Protein AF-A0A3D8IZJ0-F1 (afdb_monomer)

pLDDT: mean 72.24, std 20.47, range [26.22, 94.5]

InterPro domains:
  IPR017985 DNA methylase, N-4 cytosine-specific, conserved site [PS00093] (39-44)
  IPR029063 S-adenosyl-L-methionine-dependent methyltransferase superfamily [G3DSA:3.40.50.150] (3-114)
  IPR029063 S-adenosyl-L-methionine-dependent methyltransferase superfamily [SSF53335] (10-96)

Nearest PDB structures (foldseek):
  4rrj-assembly1_A  TM=4.927E-01  e=2.667E+00  Aeropyrum pernix K1

Secondary structure (DSSP, 8-state):
---TT-EEEETTEEEE-S-TT-HHHHHHHHTTPPBS-EEE---------HHHHHTTSS--SS-TTSSS------HHHHHHHHHHHHHHHHTTB-TT--EEE----S---------

Radius of gyration: 16.4 Å; Cα contacts (8 Å, |Δi|>4): 113; chains: 1; bounding box: 35×29×44 Å

Structure (mmCIF, N/CA/C/O backbone):
data_AF-A0A3D8IZJ0-F1
#
_entry.id   AF-A0A3D8IZJ0-F1
#
loop_
_atom_site.group_PDB
_atom_site.id
_atom_site.type_symbol
_atom_site.label_atom_id
_atom_site.label_alt_id
_atom_site.label_comp_id
_atom_site.label_asym_id
_atom_site.label_entity_id
_atom_site.label_seq_id
_atom_site.pdbx_PDB_ins_code
_atom_site.Cartn_x
_atom_site.Cartn_y
_atom_site.Cartn_z
_atom_site.occupancy
_atom_site.B_iso_or_equiv
_atom_site.auth_seq_id
_atom_site.auth_comp_id
_atom_site.auth_asym_id
_atom_site.auth_atom_id
_atom_site.pdbx_PDB_model_num
ATOM 1 N N . MET A 1 1 ? -21.006 -4.164 -12.749 1.00 77.38 1 MET A N 1
ATOM 2 C CA . MET A 1 1 ? -19.684 -3.625 -13.136 1.00 77.38 1 MET A CA 1
ATOM 3 C C . MET A 1 1 ? -19.061 -3.045 -11.876 1.00 77.38 1 MET A C 1
ATOM 5 O O . MET A 1 1 ? -19.814 -2.432 -11.135 1.00 77.38 1 MET A O 1
ATOM 9 N N . ILE A 1 2 ? -17.779 -3.309 -11.600 1.00 89.25 2 ILE A N 1
ATOM 10 C CA . ILE A 1 2 ? -17.060 -2.774 -10.427 1.00 89.25 2 ILE A CA 1
ATOM 11 C C . ILE A 1 2 ? -16.350 -1.485 -10.851 1.00 89.25 2 ILE A C 1
ATOM 13 O O . ILE A 1 2 ? -15.723 -1.461 -11.911 1.00 89.25 2 ILE A O 1
ATOM 17 N N . CYS A 1 3 ? -16.450 -0.444 -10.033 1.00 90.75 3 CYS A N 1
ATOM 18 C CA . CYS A 1 3 ? -15.889 0.883 -10.254 1.00 90.75 3 CYS A CA 1
ATOM 19 C C . CYS A 1 3 ? -14.909 1.276 -9.138 1.00 90.75 3 CYS A C 1
ATOM 21 O O . CYS A 1 3 ? -14.907 0.706 -8.045 1.00 90.75 3 CYS A O 1
ATOM 23 N N . SER A 1 4 ? -14.080 2.289 -9.408 1.00 90.50 4 SER A N 1
ATOM 24 C CA . SER A 1 4 ? -13.182 2.842 -8.390 1.00 90.50 4 SER A CA 1
ATOM 25 C C . SER A 1 4 ? -13.979 3.385 -7.198 1.00 90.50 4 SER A C 1
ATOM 27 O O . SER A 1 4 ? -14.956 4.114 -7.363 1.00 90.50 4 SER A O 1
ATOM 29 N N . GLY A 1 5 ? -13.553 3.026 -5.992 1.00 88.38 5 GLY A N 1
ATOM 30 C CA . GLY A 1 5 ? -14.210 3.324 -4.729 1.00 88.38 5 GLY A CA 1
ATOM 31 C C . GLY A 1 5 ? -15.217 2.270 -4.263 1.00 88.38 5 GLY A C 1
ATOM 32 O O . GLY A 1 5 ? -15.697 2.401 -3.131 1.00 88.38 5 GLY A O 1
ATOM 33 N N . ASP A 1 6 ? -15.530 1.247 -5.061 1.00 93.75 6 ASP A N 1
ATOM 34 C CA . ASP A 1 6 ? -16.441 0.181 -4.641 1.00 93.75 6 ASP A CA 1
ATOM 35 C C . ASP A 1 6 ? -15.830 -0.644 -3.506 1.00 93.75 6 ASP A C 1
ATOM 37 O O . ASP A 1 6 ? -14.670 -1.059 -3.570 1.00 93.75 6 ASP A O 1
ATOM 41 N N . ILE A 1 7 ? -16.641 -0.897 -2.475 1.00 93.94 7 ILE A N 1
ATOM 42 C CA . ILE A 1 7 ? -16.308 -1.786 -1.361 1.00 93.94 7 ILE A CA 1
ATOM 43 C C . ILE A 1 7 ? -17.173 -3.034 -1.468 1.00 93.94 7 ILE A C 1
ATOM 45 O O . ILE A 1 7 ? -18.401 -2.951 -1.482 1.00 93.94 7 ILE A O 1
ATOM 49 N N . ILE A 1 8 ? -16.531 -4.196 -1.478 1.00 92.94 8 I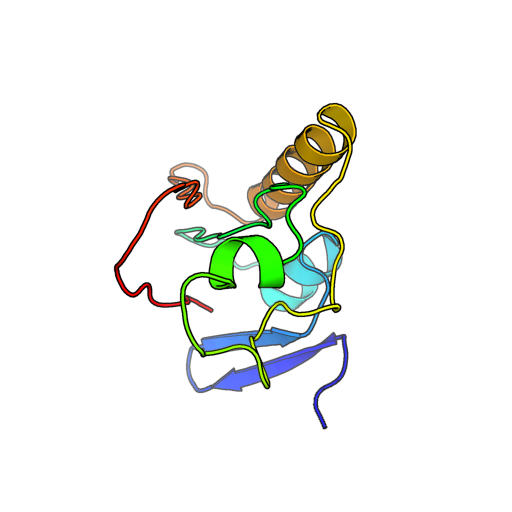LE A N 1
ATOM 50 C CA . ILE A 1 8 ? -17.189 -5.496 -1.566 1.00 92.94 8 ILE A CA 1
ATOM 51 C C . ILE A 1 8 ? -16.923 -6.249 -0.266 1.00 92.94 8 ILE A C 1
ATOM 53 O O . ILE A 1 8 ? -15.772 -6.487 0.099 1.00 92.94 8 ILE A O 1
ATOM 57 N N . LYS A 1 9 ? -17.989 -6.633 0.442 1.00 93.25 9 LYS A N 1
ATOM 58 C CA . LYS A 1 9 ? -17.900 -7.457 1.655 1.00 93.25 9 LYS A CA 1
ATOM 59 C C . LYS A 1 9 ? -18.216 -8.914 1.333 1.00 93.25 9 LYS A C 1
ATOM 61 O O . LYS A 1 9 ? -19.298 -9.219 0.843 1.00 93.25 9 LYS A O 1
ATOM 66 N N . LEU A 1 10 ? -17.283 -9.805 1.657 1.00 93.06 10 LEU A N 1
ATOM 67 C CA . LEU A 1 10 ? -17.390 -11.256 1.506 1.00 93.06 10 LEU A CA 1
ATOM 68 C C . LEU A 1 10 ? -17.215 -11.909 2.883 1.00 93.06 10 LEU A C 1
ATOM 70 O O . LEU A 1 10 ? -16.123 -12.323 3.278 1.00 93.06 10 LEU A O 1
ATOM 74 N N . GLY A 1 11 ? -18.297 -11.942 3.663 1.00 94.50 11 GLY A N 1
ATOM 75 C CA . GLY A 1 11 ? -18.247 -12.381 5.058 1.00 94.50 11 GLY A CA 1
ATOM 76 C C . GLY A 1 11 ? -17.338 -11.476 5.894 1.00 94.50 11 GLY A C 1
ATOM 77 O O . GLY A 1 11 ? -17.610 -10.287 6.039 1.00 94.50 11 GLY A O 1
ATOM 78 N N . ARG A 1 12 ? -16.249 -12.035 6.440 1.00 91.69 12 ARG A N 1
ATOM 79 C CA . ARG A 1 12 ? -15.253 -11.282 7.229 1.00 91.69 12 ARG A CA 1
ATOM 80 C C . ARG A 1 12 ? -14.253 -10.497 6.373 1.00 91.69 12 ARG A C 1
ATOM 82 O O . ARG A 1 12 ? -13.463 -9.735 6.920 1.00 91.69 12 ARG A O 1
ATOM 89 N N . HIS A 1 13 ? -14.249 -10.712 5.062 1.00 90.62 13 HIS A N 1
ATOM 90 C CA . HIS A 1 13 ? -13.294 -10.103 4.145 1.00 90.62 13 HIS A CA 1
ATOM 91 C C . HIS A 1 13 ? -13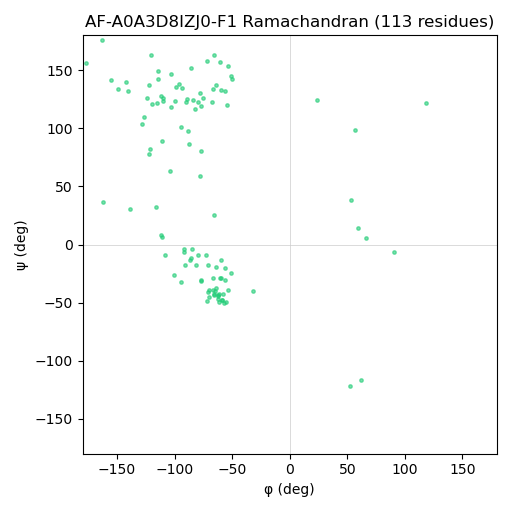.891 -8.849 3.510 1.00 90.62 13 HIS A C 1
ATOM 93 O O . HIS A 1 13 ? -15.060 -8.843 3.122 1.00 90.62 13 HIS A O 1
ATOM 99 N N . THR A 1 14 ? -13.085 -7.796 3.398 1.00 93.31 14 THR A N 1
ATOM 100 C CA . THR A 1 14 ? -13.475 -6.537 2.756 1.00 93.31 14 THR A CA 1
ATOM 101 C C . THR A 1 14 ? -12.480 -6.244 1.650 1.00 93.31 14 THR A C 1
ATOM 103 O O . THR A 1 14 ? -11.285 -6.227 1.906 1.00 93.31 14 THR A O 1
ATOM 106 N N . ILE A 1 15 ? -12.977 -6.029 0.437 1.00 93.12 15 ILE A N 1
ATOM 107 C CA . ILE A 1 15 ? -12.182 -5.704 -0.747 1.00 93.12 15 ILE A CA 1
ATOM 108 C C . ILE A 1 15 ? -12.543 -4.284 -1.174 1.00 93.12 15 ILE A C 1
ATOM 110 O O . ILE A 1 15 ? -13.715 -3.905 -1.118 1.00 93.12 15 ILE A O 1
ATOM 114 N N . ILE A 1 16 ? -11.558 -3.517 -1.636 1.00 94.06 16 ILE A N 1
ATOM 115 C CA . ILE A 1 16 ? -11.770 -2.220 -2.280 1.00 94.06 16 ILE A CA 1
ATOM 116 C C . ILE A 1 16 ? -11.170 -2.222 -3.687 1.00 94.06 16 ILE A C 1
ATOM 118 O O . ILE A 1 16 ? -10.060 -2.704 -3.896 1.00 94.06 16 ILE A O 1
ATOM 122 N N . CYS A 1 17 ? -11.895 -1.670 -4.659 1.00 93.56 17 CYS A N 1
ATOM 123 C CA . CYS A 1 17 ? -11.332 -1.340 -5.968 1.00 93.56 17 CYS A CA 1
ATOM 124 C C . CYS A 1 17 ? -10.886 0.124 -5.941 1.00 93.56 17 CYS A C 1
ATOM 126 O O . CYS A 1 17 ? -11.732 1.005 -6.004 1.00 93.56 17 CYS A O 1
ATOM 128 N N . ALA A 1 18 ? -9.595 0.414 -5.778 1.00 89.81 18 ALA A N 1
ATOM 129 C CA . ALA A 1 18 ? -9.083 1.786 -5.712 1.00 89.81 18 ALA A CA 1
ATOM 130 C C . ALA A 1 18 ? -7.563 1.832 -5.947 1.00 89.81 18 ALA A C 1
ATOM 132 O O . ALA A 1 18 ? -6.914 0.794 -6.075 1.00 89.81 18 ALA A O 1
ATOM 133 N N . ASP A 1 19 ? -7.000 3.039 -5.991 1.00 89.81 19 ASP A N 1
ATOM 134 C CA . ASP A 1 19 ? -5.559 3.266 -6.100 1.00 89.81 19 ASP A CA 1
ATOM 135 C C . ASP A 1 19 ? -4.863 3.027 -4.749 1.00 89.81 19 ASP A C 1
ATOM 137 O O . ASP A 1 19 ? -5.140 3.708 -3.759 1.00 89.81 19 ASP A O 1
ATOM 141 N N . SER A 1 20 ? -3.938 2.068 -4.696 1.00 86.00 20 SER A N 1
ATOM 142 C CA . SER A 1 20 ? -3.163 1.744 -3.492 1.00 86.00 20 SER A CA 1
ATOM 143 C C . SER A 1 20 ? -2.101 2.794 -3.142 1.00 86.00 20 SER A C 1
ATOM 145 O O . SER A 1 20 ? -1.482 2.707 -2.082 1.00 86.00 20 SER A O 1
ATOM 147 N N . THR A 1 21 ? -1.848 3.771 -4.010 1.00 85.12 21 THR A N 1
ATOM 148 C CA . THR A 1 21 ? -0.964 4.905 -3.715 1.00 85.12 21 THR A CA 1
ATOM 149 C C . THR A 1 21 ? -1.695 6.051 -3.015 1.00 85.12 21 THR A C 1
ATOM 151 O O . THR A 1 21 ? -1.038 6.905 -2.425 1.00 85.12 21 THR A O 1
ATOM 154 N N . ASP A 1 22 ? -3.033 6.052 -2.992 1.00 87.12 22 ASP A N 1
ATOM 155 C CA . ASP A 1 22 ? -3.832 7.054 -2.286 1.00 87.12 22 ASP A CA 1
ATOM 156 C C . ASP A 1 22 ? -4.093 6.632 -0.832 1.00 87.12 22 ASP A C 1
ATOM 158 O O . ASP A 1 22 ? -4.660 5.576 -0.545 1.00 87.12 22 ASP A O 1
ATOM 162 N N . ILE A 1 23 ? -3.731 7.493 0.122 1.00 90.50 23 ILE A N 1
ATOM 163 C CA . ILE A 1 23 ? -4.007 7.271 1.544 1.00 90.50 23 ILE A CA 1
ATOM 164 C C . ILE A 1 23 ? -5.514 7.156 1.843 1.00 90.50 23 ILE A C 1
ATOM 166 O O . ILE A 1 23 ? -5.907 6.470 2.791 1.00 90.50 23 ILE A O 1
ATOM 170 N N . GLN A 1 24 ? -6.374 7.807 1.051 1.00 94.06 24 GLN A N 1
ATOM 171 C CA . GLN A 1 24 ? -7.826 7.759 1.234 1.00 94.06 24 GLN A CA 1
ATOM 172 C C . GLN A 1 24 ? -8.393 6.362 0.973 1.00 94.06 24 GLN A C 1
ATOM 174 O O . GLN A 1 24 ? -9.357 5.976 1.638 1.00 94.06 24 GLN A O 1
ATOM 179 N N . THR A 1 25 ? -7.758 5.568 0.103 1.00 91.50 25 THR A N 1
ATOM 180 C CA . THR A 1 25 ? -8.093 4.152 -0.110 1.00 91.50 25 THR A CA 1
ATOM 181 C C . THR A 1 25 ? -8.036 3.379 1.202 1.00 91.50 25 THR A C 1
ATOM 183 O O . THR A 1 25 ? -9.005 2.722 1.582 1.00 91.50 25 THR A O 1
ATOM 186 N N . TYR A 1 26 ? -6.943 3.524 1.954 1.00 90.62 26 TYR A N 1
ATOM 187 C CA . TYR A 1 26 ? -6.759 2.839 3.233 1.00 90.62 26 TYR A CA 1
ATOM 188 C C . TYR A 1 26 ? -7.682 3.380 4.321 1.00 90.62 26 TYR A C 1
ATOM 190 O O . TYR A 1 26 ? -8.246 2.595 5.077 1.00 90.62 26 TYR A O 1
ATOM 198 N N . LYS A 1 27 ? -7.909 4.700 4.376 1.00 94.06 27 LYS A N 1
ATOM 199 C CA . LYS A 1 27 ? -8.890 5.288 5.308 1.00 94.06 27 LYS A CA 1
ATOM 200 C C . LYS A 1 27 ? -10.286 4.718 5.080 1.00 94.06 27 LYS A C 1
ATOM 202 O O . LYS A 1 27 ? -10.977 4.388 6.038 1.00 94.06 27 LYS A O 1
ATOM 207 N N . LYS A 1 28 ? -10.687 4.576 3.817 1.00 93.31 28 LYS A N 1
ATOM 208 C CA . LYS A 1 28 ? -11.996 4.042 3.439 1.00 93.31 28 LYS A CA 1
ATOM 209 C C . LYS A 1 28 ? -12.108 2.537 3.705 1.00 93.31 28 LYS A C 1
ATOM 211 O O . LYS A 1 28 ? -13.148 2.093 4.190 1.00 93.31 28 LYS A O 1
ATOM 216 N N . LEU A 1 29 ? -11.053 1.775 3.410 1.00 93.38 29 LEU A N 1
ATOM 217 C CA . LEU A 1 29 ? -11.005 0.323 3.600 1.00 93.38 29 LEU A CA 1
ATOM 218 C C . LEU A 1 29 ? -10.924 -0.077 5.081 1.00 93.38 29 LEU A C 1
ATOM 220 O O . LEU A 1 29 ? -11.666 -0.952 5.519 1.00 93.38 29 LEU A O 1
ATOM 224 N N . LEU A 1 30 ? -10.015 0.544 5.836 1.00 91.38 30 LEU A N 1
ATOM 225 C CA . LEU A 1 30 ? -9.631 0.110 7.182 1.00 91.38 30 LEU A CA 1
ATOM 226 C C . LEU A 1 30 ? -10.304 0.920 8.292 1.00 91.38 30 LEU A C 1
ATOM 228 O O . LEU A 1 30 ? -10.515 0.386 9.381 1.00 91.38 30 LEU A O 1
ATOM 232 N N . GLN A 1 31 ? -10.684 2.174 8.024 1.00 90.62 31 GLN A N 1
ATOM 233 C CA . GLN A 1 31 ? -11.279 3.080 9.013 1.00 90.62 31 GLN A CA 1
ATOM 234 C C . GLN A 1 31 ? -10.390 3.151 10.271 1.00 90.62 31 GLN A C 1
ATOM 236 O O . GLN A 1 31 ? -9.199 3.456 10.166 1.00 90.62 31 GLN A O 1
ATOM 241 N N . ASP A 1 32 ? -10.935 2.817 11.442 1.00 90.69 32 ASP A N 1
ATOM 242 C CA . ASP A 1 32 ? -10.205 2.785 12.715 1.00 90.69 32 ASP A CA 1
ATOM 243 C C . ASP A 1 32 ? -9.448 1.466 12.962 1.00 90.69 32 ASP A C 1
ATOM 245 O O . ASP A 1 32 ? -8.710 1.328 13.941 1.00 90.69 32 ASP A O 1
ATOM 249 N N . THR A 1 33 ? -9.594 0.481 12.073 1.00 88.75 33 THR A N 1
ATOM 250 C CA . THR A 1 33 ? -8.952 -0.830 12.211 1.00 88.75 33 THR A CA 1
ATOM 251 C C . THR A 1 33 ? -7.480 -0.751 11.821 1.00 88.75 33 THR A C 1
ATOM 253 O O . THR A 1 33 ? -7.125 -0.275 10.743 1.00 88.75 33 THR A O 1
ATOM 256 N N . LYS A 1 34 ? -6.600 -1.273 12.682 1.00 86.62 34 LYS A N 1
ATOM 257 C CA . LYS A 1 34 ? -5.182 -1.485 12.359 1.00 86.62 34 LYS A CA 1
ATOM 258 C C . LYS A 1 34 ? -4.929 -2.937 11.975 1.00 86.62 34 LYS A C 1
ATOM 260 O O . LYS A 1 34 ? -5.388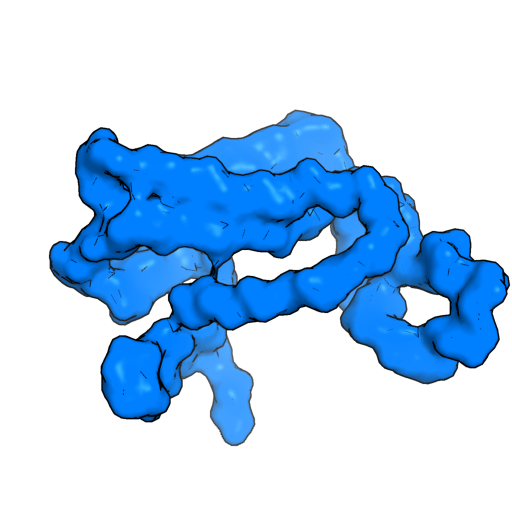 -3.837 12.678 1.00 86.62 34 LYS A O 1
ATOM 265 N N . VAL A 1 35 ? -4.164 -3.156 10.909 1.00 84.88 35 VAL A N 1
ATOM 266 C CA . VAL A 1 35 ? -3.837 -4.497 10.406 1.00 84.88 35 VAL A CA 1
ATOM 267 C C . VAL A 1 35 ? -2.622 -5.094 11.109 1.00 84.88 35 VAL A C 1
ATOM 269 O O . VAL A 1 35 ? -1.742 -4.366 11.576 1.00 84.88 35 VAL A O 1
ATOM 272 N N . ASP A 1 36 ? -2.605 -6.428 11.177 1.00 84.19 36 ASP A N 1
ATOM 273 C CA . ASP A 1 36 ? -1.546 -7.232 11.798 1.00 84.19 36 ASP A CA 1
ATOM 274 C C . ASP A 1 36 ? -0.429 -7.658 10.830 1.00 84.19 36 ASP A C 1
ATOM 276 O O . ASP A 1 36 ? 0.656 -8.046 11.255 1.00 84.19 36 ASP A O 1
ATOM 280 N N . LEU A 1 37 ? -0.686 -7.600 9.524 1.00 81.69 37 LEU A N 1
ATOM 281 C CA . LEU A 1 37 ? 0.239 -8.019 8.476 1.00 81.69 37 LEU A CA 1
ATOM 282 C C . LEU A 1 37 ? -0.089 -7.268 7.189 1.00 81.69 37 LEU A C 1
ATOM 284 O O . LEU A 1 37 ? -1.258 -7.076 6.863 1.00 81.69 37 LEU A O 1
ATOM 288 N N . VAL A 1 38 ? 0.951 -6.877 6.458 1.00 81.62 38 VAL A N 1
ATOM 289 C CA . VAL A 1 38 ? 0.840 -6.292 5.122 1.00 81.62 38 VAL A CA 1
ATOM 290 C C . VAL A 1 38 ? 1.592 -7.195 4.159 1.00 81.62 38 VAL A C 1
ATOM 292 O O . VAL A 1 38 ? 2.800 -7.400 4.316 1.00 81.62 38 VAL A O 1
ATOM 295 N N . LEU A 1 39 ? 0.873 -7.709 3.163 1.00 82.19 39 LEU A N 1
ATOM 296 C CA . LEU A 1 39 ? 1.430 -8.449 2.038 1.00 82.19 39 LEU A CA 1
ATOM 297 C C . LEU A 1 39 ? 1.280 -7.590 0.789 1.00 82.19 39 LEU A C 1
ATOM 299 O O . LEU A 1 39 ? 0.179 -7.162 0.457 1.00 82.19 39 LEU A O 1
ATOM 303 N N . THR A 1 40 ? 2.386 -7.312 0.106 1.00 79.31 40 THR A N 1
ATOM 304 C CA . THR A 1 40 ? 2.350 -6.518 -1.123 1.00 79.31 40 THR A CA 1
ATOM 305 C C . THR A 1 40 ? 3.352 -7.035 -2.149 1.00 79.31 40 THR A C 1
ATOM 307 O O . THR A 1 40 ? 4.473 -7.428 -1.814 1.00 79.31 40 THR A O 1
ATOM 310 N N . SER A 1 41 ? 2.921 -7.046 -3.408 1.00 80.31 41 SER A N 1
ATOM 311 C CA . SER A 1 41 ? 3.728 -7.343 -4.592 1.00 80.31 41 SER A CA 1
ATOM 312 C C . SER A 1 41 ? 3.624 -6.125 -5.518 1.00 80.31 41 SER A C 1
ATOM 314 O O . SER A 1 41 ? 2.792 -6.112 -6.428 1.00 80.31 41 SER A O 1
ATOM 316 N N . PRO A 1 42 ? 4.369 -5.039 -5.225 1.00 78.75 42 PRO A N 1
ATOM 317 C CA . PRO A 1 42 ? 4.350 -3.847 -6.065 1.00 78.75 42 PRO A CA 1
ATOM 318 C C . PRO A 1 42 ? 4.950 -4.152 -7.453 1.00 78.75 42 PRO A C 1
ATOM 320 O O . PRO A 1 42 ? 5.657 -5.153 -7.605 1.00 78.75 42 PRO A O 1
ATOM 323 N N . PRO A 1 43 ? 4.710 -3.291 -8.463 1.00 80.12 43 PRO A N 1
ATOM 324 C CA . PRO A 1 43 ? 5.405 -3.364 -9.751 1.00 80.12 43 PRO A CA 1
ATOM 325 C C . PRO A 1 43 ? 6.927 -3.433 -9.565 1.00 80.12 43 PRO A C 1
ATOM 327 O O . PRO A 1 43 ? 7.448 -2.821 -8.638 1.00 80.12 43 PRO A O 1
ATOM 330 N N . TYR A 1 44 ? 7.641 -4.169 -10.422 1.00 80.44 44 TYR A N 1
ATOM 331 C CA . TYR A 1 44 ? 9.076 -4.446 -10.242 1.00 80.44 44 TYR A CA 1
ATOM 332 C C . TYR A 1 44 ? 10.000 -3.438 -10.930 1.00 80.44 44 TYR A C 1
ATOM 334 O O . TYR A 1 44 ? 11.223 -3.543 -10.806 1.00 80.44 44 TYR A O 1
ATOM 342 N N . ASN A 1 45 ? 9.437 -2.483 -11.663 1.00 81.56 45 ASN A N 1
ATOM 343 C CA . ASN A 1 45 ? 10.150 -1.530 -12.497 1.00 81.56 45 ASN A CA 1
ATOM 344 C C . ASN A 1 4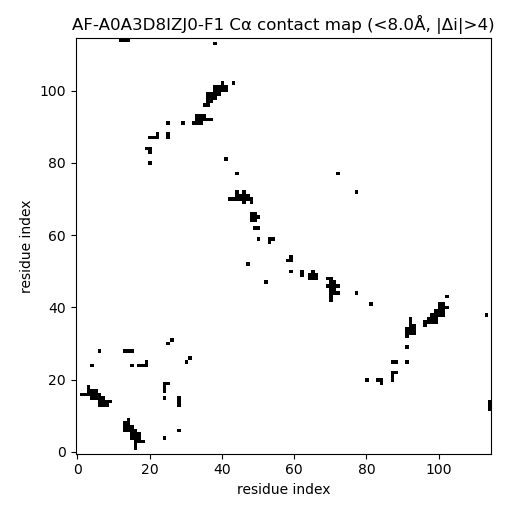5 ? 11.123 -2.186 -13.490 1.00 81.56 45 ASN A C 1
ATOM 346 O O . ASN A 1 45 ? 12.244 -1.716 -13.700 1.00 81.56 45 ASN A O 1
ATOM 350 N N . ALA A 1 46 ? 10.725 -3.324 -14.067 1.00 74.06 46 ALA A N 1
ATOM 351 C CA . ALA A 1 46 ? 11.619 -4.167 -14.860 1.00 74.06 46 ALA A CA 1
ATOM 352 C C . ALA A 1 46 ? 12.003 -3.550 -16.217 1.00 74.06 46 ALA A C 1
ATOM 354 O O . ALA A 1 46 ? 12.946 -4.008 -16.859 1.00 74.06 46 ALA A O 1
ATOM 355 N N . GLY A 1 47 ? 11.258 -2.556 -16.700 1.00 66.88 47 GLY A N 1
ATOM 356 C CA . GLY A 1 47 ? 11.454 -1.915 -18.002 1.00 66.88 47 GLY A CA 1
ATOM 357 C C . GLY A 1 47 ? 11.195 -2.838 -19.194 1.00 66.88 47 GLY A C 1
ATOM 358 O O . GLY A 1 47 ? 11.432 -2.459 -20.342 1.00 66.88 47 GLY A O 1
ATOM 359 N N . ILE A 1 48 ? 10.723 -4.061 -18.943 1.00 60.84 48 ILE A N 1
ATOM 360 C CA . ILE A 1 48 ? 10.483 -5.059 -19.972 1.00 60.84 48 ILE A CA 1
ATOM 361 C C . ILE A 1 48 ? 8.987 -5.130 -20.237 1.00 60.84 48 ILE A C 1
ATOM 363 O O . ILE A 1 48 ? 8.203 -5.524 -19.378 1.00 60.84 48 ILE A O 1
ATOM 367 N N . LEU A 1 49 ? 8.597 -4.821 -21.474 1.00 56.25 49 LEU A N 1
ATOM 368 C CA . LEU A 1 49 ? 7.299 -5.234 -21.987 1.00 56.25 49 LEU A CA 1
ATOM 369 C C . LEU A 1 49 ? 7.214 -6.756 -21.809 1.00 56.25 49 LEU A C 1
ATOM 371 O O . LEU A 1 49 ? 8.025 -7.483 -22.388 1.00 56.25 49 LEU A O 1
ATOM 375 N N . ALA A 1 50 ? 6.221 -7.228 -21.050 1.00 53.19 50 ALA A N 1
ATOM 376 C CA . ALA A 1 50 ? 5.882 -8.641 -20.861 1.00 53.19 50 ALA A CA 1
ATOM 377 C C . ALA A 1 50 ? 6.162 -9.575 -22.067 1.00 53.19 50 ALA A C 1
ATOM 379 O O . ALA A 1 50 ? 6.693 -10.666 -21.844 1.00 53.19 50 ALA A O 1
ATOM 380 N N . PRO A 1 51 ? 5.920 -9.183 -23.339 1.00 49.75 51 PRO A N 1
ATOM 381 C CA . PRO A 1 51 ? 6.233 -10.026 -24.493 1.00 49.75 51 PRO A CA 1
ATOM 382 C C . PRO A 1 51 ? 7.717 -10.405 -24.634 1.00 49.75 51 PRO A C 1
ATOM 384 O O . PRO A 1 51 ? 7.998 -11.491 -25.123 1.00 49.75 51 PRO A O 1
ATOM 387 N N . LYS A 1 52 ? 8.683 -9.595 -24.173 1.00 49.78 52 LYS A N 1
ATOM 388 C CA . LYS A 1 52 ? 10.121 -9.940 -24.252 1.00 49.78 52 LYS A CA 1
ATOM 389 C C . LYS A 1 52 ? 10.560 -10.967 -23.200 1.00 49.78 52 LYS A C 1
ATOM 391 O O . LYS A 1 52 ? 11.454 -11.759 -23.481 1.00 49.78 52 LYS A O 1
ATOM 396 N N . LEU A 1 53 ? 9.928 -10.993 -22.022 1.00 51.88 53 LEU A N 1
ATOM 397 C CA . LEU A 1 53 ? 10.15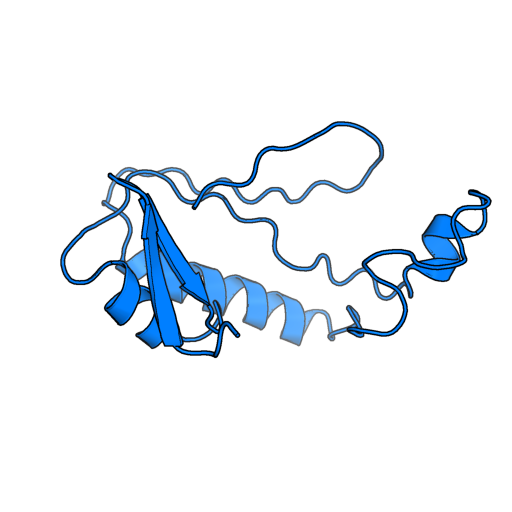1 -12.040 -21.008 1.00 51.88 53 LEU A CA 1
ATOM 398 C C . LEU A 1 53 ? 9.430 -13.346 -21.375 1.00 51.88 53 LEU A C 1
ATOM 400 O O . LEU A 1 53 ? 9.923 -14.432 -21.074 1.00 51.88 53 LEU A O 1
ATOM 404 N N . LEU A 1 54 ? 8.285 -13.236 -22.058 1.00 51.84 54 LEU A N 1
ATOM 405 C CA . LEU A 1 54 ? 7.443 -14.360 -22.467 1.00 51.84 54 LEU A CA 1
ATOM 406 C C . LEU A 1 54 ? 7.761 -14.906 -23.865 1.00 51.84 54 LEU A C 1
ATOM 408 O O . LEU A 1 54 ? 7.254 -15.966 -24.195 1.00 51.84 54 LEU A O 1
ATOM 412 N N . ALA A 1 55 ? 8.639 -14.282 -24.657 1.00 49.94 55 ALA A N 1
ATOM 413 C CA . ALA A 1 55 ? 8.974 -14.713 -26.025 1.00 49.94 55 ALA A CA 1
ATOM 414 C C . ALA A 1 55 ? 9.555 -16.141 -26.146 1.00 49.94 55 ALA A C 1
ATOM 416 O O . ALA A 1 55 ? 9.624 -16.682 -27.247 1.00 49.94 55 ALA A O 1
ATOM 417 N N . LYS A 1 56 ? 9.961 -16.782 -25.039 1.00 51.03 56 LYS A N 1
ATOM 418 C CA . LYS A 1 56 ? 10.329 -18.216 -25.013 1.00 51.03 56 LYS A CA 1
ATOM 419 C C . LYS A 1 56 ? 9.144 -19.165 -24.805 1.00 51.03 56 LYS A C 1
ATOM 421 O O . LYS A 1 56 ? 9.297 -20.371 -24.966 1.00 51.03 56 LYS A O 1
ATOM 426 N N . SER A 1 57 ? 7.985 -18.638 -24.440 1.00 49.75 57 SER A N 1
ATOM 427 C CA . SER A 1 57 ? 6.751 -19.369 -24.197 1.00 49.75 57 SER A CA 1
ATOM 428 C C . SER A 1 57 ? 5.755 -19.000 -25.295 1.00 49.75 57 SER A C 1
ATOM 430 O O . SER A 1 57 ? 5.492 -17.825 -25.526 1.00 49.75 57 SER A O 1
ATOM 432 N N . LYS A 1 58 ? 5.167 -19.983 -25.979 1.00 50.22 58 LYS A N 1
ATOM 433 C CA . LYS A 1 58 ? 4.125 -19.795 -27.013 1.00 50.22 58 LYS A CA 1
ATOM 434 C C . LYS A 1 58 ? 2.794 -19.231 -26.456 1.00 50.22 58 LYS A C 1
ATOM 436 O O . LYS A 1 58 ? 1.737 -19.459 -27.028 1.00 50.22 58 LYS A O 1
ATOM 441 N N . ILE A 1 59 ? 2.828 -18.513 -25.335 1.00 52.88 59 ILE A N 1
ATOM 442 C CA . ILE A 1 59 ? 1.689 -17.897 -24.648 1.00 52.88 59 ILE A CA 1
ATOM 443 C C . ILE A 1 59 ? 1.731 -16.397 -24.957 1.00 52.88 59 IL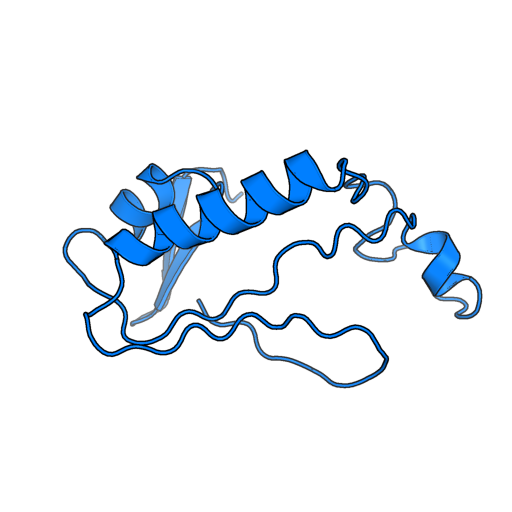E A C 1
ATOM 445 O O . ILE A 1 59 ? 1.999 -15.570 -24.089 1.00 52.88 59 ILE A O 1
ATOM 449 N N . LEU A 1 60 ? 1.580 -16.039 -26.230 1.00 51.44 60 LEU A N 1
ATOM 450 C CA . LEU A 1 60 ? 1.682 -14.644 -26.674 1.00 51.44 60 LEU A CA 1
ATOM 451 C C . LEU A 1 60 ? 0.344 -14.027 -27.068 1.00 51.44 60 LEU A C 1
ATOM 453 O O . LEU A 1 60 ? 0.280 -12.810 -27.191 1.00 51.44 60 LEU A O 1
ATOM 457 N N . ASP A 1 61 ? -0.730 -14.811 -27.155 1.00 49.75 61 ASP A N 1
ATOM 458 C CA . ASP A 1 61 ? -1.988 -14.263 -27.660 1.00 49.75 61 ASP A CA 1
ATOM 459 C C . ASP A 1 61 ? -2.811 -13.480 -26.636 1.00 49.75 61 ASP A C 1
ATOM 461 O O . ASP A 1 61 ? -3.650 -12.709 -27.066 1.00 49.75 61 ASP A O 1
ATOM 465 N N . ASN A 1 62 ? -2.585 -13.597 -25.317 1.00 51.62 62 ASN A N 1
ATOM 466 C CA . ASN A 1 62 ? -3.390 -12.887 -24.296 1.00 51.62 62 ASN A CA 1
ATOM 467 C C . ASN A 1 62 ? -2.716 -12.804 -22.902 1.00 51.62 62 ASN A C 1
ATOM 469 O O . ASN A 1 62 ? -3.367 -12.925 -21.865 1.00 51.62 62 ASN A O 1
ATOM 473 N N . GLY A 1 63 ? -1.391 -12.645 -22.834 1.00 54.41 63 GLY A N 1
ATOM 474 C CA . GLY A 1 63 ? -0.677 -12.486 -21.560 1.00 54.41 63 GLY A CA 1
ATOM 475 C C . GLY A 1 63 ? -1.196 -11.307 -20.716 1.00 54.41 63 GLY A C 1
ATOM 476 O O . GLY A 1 63 ? -1.315 -10.190 -21.216 1.00 54.41 63 GLY A O 1
ATOM 477 N N . LEU A 1 64 ? -1.442 -11.545 -19.419 1.00 54.88 64 LEU A N 1
ATOM 478 C CA . LEU A 1 64 ? -2.042 -10.598 -18.454 1.00 54.88 64 LEU A CA 1
ATOM 479 C C . LEU A 1 64 ? -1.381 -9.203 -18.408 1.00 54.88 64 LEU A C 1
ATOM 481 O O . LEU A 1 64 ? -2.032 -8.225 -18.040 1.00 54.88 64 LEU A O 1
ATOM 485 N N . TYR A 1 65 ? -0.109 -9.115 -18.804 1.00 55.53 65 TYR A N 1
ATOM 486 C CA . TYR A 1 65 ? 0.741 -7.924 -18.715 1.00 55.53 65 TYR A CA 1
ATOM 487 C C . TYR A 1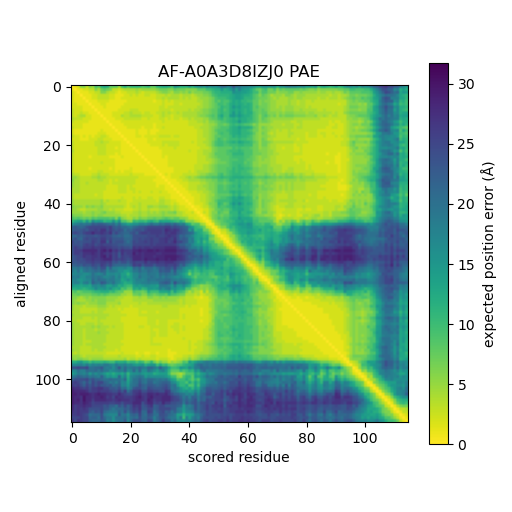 65 ? 1.087 -7.300 -20.081 1.00 55.53 65 TYR A C 1
ATOM 489 O O . TYR A 1 65 ? 1.906 -6.383 -20.156 1.00 55.53 65 TYR A O 1
ATOM 497 N N . LEU A 1 66 ? 0.503 -7.791 -21.181 1.00 54.66 66 LEU A N 1
ATOM 498 C CA . LEU A 1 66 ? 0.704 -7.211 -22.512 1.00 54.66 66 LEU A CA 1
ATOM 499 C C . LEU A 1 66 ? 0.073 -5.812 -22.582 1.00 54.66 66 LEU A C 1
ATOM 501 O O . LEU A 1 66 ? -1.128 -5.658 -22.380 1.00 54.66 66 LEU A O 1
ATOM 505 N N . ASN A 1 67 ? 0.883 -4.803 -22.911 1.00 55.91 67 ASN A N 1
ATOM 506 C CA . ASN A 1 67 ? 0.460 -3.463 -23.348 1.00 55.91 67 ASN A CA 1
ATOM 507 C C . ASN A 1 67 ? -0.412 -2.634 -22.377 1.00 55.91 67 ASN A C 1
ATOM 509 O O . ASN A 1 67 ? -0.970 -1.626 -22.801 1.00 55.91 67 ASN A O 1
ATOM 513 N N . LYS A 1 68 ? -0.529 -3.006 -21.094 1.00 57.88 68 LYS A N 1
ATOM 514 C CA . LYS A 1 68 ? -1.367 -2.269 -20.123 1.00 57.88 68 LYS A CA 1
ATOM 515 C C . LYS A 1 68 ? -0.622 -1.227 -19.285 1.00 57.88 68 LYS A C 1
ATOM 517 O O . LYS A 1 68 ? -1.220 -0.218 -18.932 1.00 57.88 68 LYS A O 1
ATOM 522 N N . TYR A 1 69 ? 0.652 -1.452 -18.957 1.00 60.22 69 TYR A N 1
ATOM 523 C CA . TYR A 1 69 ? 1.428 -0.552 -18.097 1.00 60.22 69 TYR A CA 1
ATOM 524 C C . TYR A 1 69 ? 2.914 -0.589 -18.471 1.00 60.22 69 TYR A C 1
ATOM 526 O O . TYR A 1 69 ? 3.472 -1.669 -18.676 1.00 60.22 69 TYR A O 1
ATOM 534 N N . GLN A 1 70 ? 3.551 0.580 -18.586 1.00 67.69 70 GLN A N 1
ATOM 535 C CA . GLN A 1 70 ? 4.999 0.673 -18.771 1.00 67.69 70 GLN A CA 1
ATOM 536 C C . GLN A 1 70 ? 5.663 0.696 -17.395 1.00 67.69 70 GLN A C 1
ATOM 538 O O . GLN A 1 70 ? 5.718 1.720 -16.726 1.00 67.69 70 GLN A O 1
ATOM 543 N N . ASP A 1 71 ? 6.139 -0.465 -16.961 1.00 74.81 71 ASP A N 1
ATOM 544 C CA . ASP A 1 71 ? 6.851 -0.649 -15.694 1.00 74.81 71 ASP A CA 1
ATOM 545 C C . ASP A 1 71 ? 8.313 -0.170 -15.819 1.00 74.81 71 ASP A C 1
ATOM 547 O O . ASP A 1 71 ? 9.237 -0.974 -15.749 1.00 74.81 71 ASP A O 1
ATOM 551 N N . ASN A 1 72 ? 8.530 1.108 -16.156 1.00 82.19 72 ASN A N 1
ATOM 552 C CA . ASN A 1 72 ? 9.829 1.664 -16.577 1.00 82.19 72 ASN A CA 1
ATOM 553 C C . ASN A 1 72 ? 10.146 3.055 -15.988 1.00 82.19 72 ASN A C 1
ATOM 555 O O . ASN A 1 72 ? 10.838 3.855 -16.622 1.00 82.19 72 ASN A O 1
ATOM 559 N N . LEU A 1 73 ? 9.652 3.340 -14.784 1.00 85.69 73 LEU A N 1
ATOM 560 C CA . LEU A 1 73 ? 9.981 4.543 -14.025 1.00 85.69 73 LEU A CA 1
ATOM 561 C C . LEU A 1 73 ? 11.499 4.715 -13.871 1.00 85.69 73 LEU A C 1
ATOM 563 O O . LEU A 1 73 ? 12.275 3.752 -13.834 1.00 85.69 73 LEU A O 1
ATOM 567 N N . THR A 1 74 ? 11.941 5.963 -13.702 1.00 90.56 74 THR A N 1
ATOM 568 C CA . THR A 1 74 ? 13.327 6.212 -13.301 1.00 90.56 74 THR A CA 1
ATOM 569 C C . THR A 1 74 ? 13.592 5.568 -11.937 1.00 90.56 74 THR A C 1
ATOM 571 O O . THR A 1 74 ? 12.678 5.353 -11.140 1.00 90.56 74 THR A O 1
ATOM 574 N N . LYS A 1 75 ? 14.860 5.271 -11.626 1.00 86.81 75 LYS A N 1
ATOM 575 C CA . LYS A 1 75 ? 15.225 4.701 -10.316 1.00 86.81 75 LYS A CA 1
ATOM 576 C C . LYS A 1 75 ? 14.711 5.555 -9.152 1.00 86.81 75 LYS A C 1
ATOM 578 O O . LYS A 1 75 ? 14.267 5.000 -8.151 1.00 86.81 75 LYS A O 1
ATOM 583 N N . GLN A 1 76 ? 14.767 6.881 -9.296 1.00 90.38 76 GLN A N 1
ATOM 584 C CA . GLN A 1 76 ? 14.310 7.814 -8.271 1.00 90.38 76 GLN A CA 1
ATOM 585 C C . GLN A 1 76 ? 12.788 7.791 -8.129 1.00 90.38 76 GLN A C 1
ATOM 587 O O . GLN A 1 76 ? 12.284 7.723 -7.011 1.00 90.38 76 GLN A O 1
ATOM 592 N N . ASP A 1 77 ? 12.058 7.801 -9.243 1.00 89.50 77 ASP A N 1
ATOM 593 C CA . ASP A 1 77 ? 10.594 7.781 -9.216 1.00 89.50 77 ASP A CA 1
ATOM 594 C C . ASP A 1 77 ? 10.068 6.458 -8.666 1.00 89.50 77 ASP A C 1
ATOM 596 O O . ASP A 1 77 ? 9.141 6.452 -7.861 1.00 89.50 77 ASP A O 1
ATOM 600 N N . TYR A 1 78 ? 10.708 5.342 -9.019 1.00 85.88 78 TYR A N 1
ATOM 601 C CA . TYR A 1 78 ? 10.373 4.037 -8.462 1.00 85.88 78 TYR A CA 1
ATOM 602 C C . TYR A 1 78 ? 10.673 3.946 -6.960 1.00 85.88 78 TYR A C 1
ATOM 604 O O . TYR A 1 78 ? 9.855 3.445 -6.190 1.00 85.88 78 TYR A O 1
ATOM 612 N N . TYR A 1 79 ? 11.816 4.478 -6.514 1.00 86.19 79 TYR A N 1
ATOM 613 C CA . TYR A 1 79 ? 12.128 4.575 -5.088 1.00 86.19 79 TYR A CA 1
ATOM 614 C C . TYR A 1 79 ? 11.070 5.398 -4.339 1.00 86.19 79 TYR A C 1
ATOM 616 O O . TYR A 1 79 ? 10.540 4.949 -3.321 1.00 86.19 79 TYR A O 1
ATOM 624 N N . ASN A 1 80 ? 10.720 6.571 -4.873 1.00 88.31 80 ASN A N 1
ATOM 625 C CA . ASN A 1 80 ? 9.700 7.445 -4.298 1.00 88.31 80 ASN A CA 1
ATOM 626 C C . ASN A 1 80 ? 8.332 6.754 -4.263 1.00 88.31 80 ASN A C 1
ATOM 628 O O . ASN A 1 80 ? 7.642 6.820 -3.250 1.00 88.31 80 ASN A O 1
ATOM 632 N N . PHE A 1 81 ? 7.959 6.046 -5.330 1.00 85.94 81 PHE A N 1
ATOM 633 C CA . PHE A 1 81 ? 6.738 5.249 -5.398 1.00 85.94 81 PHE A CA 1
ATOM 634 C C . PHE A 1 81 ? 6.684 4.194 -4.281 1.00 85.94 81 PHE A C 1
ATOM 636 O O . PHE A 1 81 ? 5.701 4.134 -3.536 1.00 85.94 81 PHE A O 1
ATOM 643 N N . CYS A 1 82 ? 7.750 3.405 -4.116 1.00 84.94 82 CYS A N 1
ATOM 644 C CA . CYS A 1 82 ? 7.836 2.380 -3.076 1.00 84.94 82 CYS A CA 1
ATOM 645 C C . CYS A 1 82 ? 7.735 2.985 -1.671 1.00 84.94 82 CYS A C 1
ATOM 647 O O . CYS A 1 82 ? 6.933 2.523 -0.859 1.00 84.94 82 CYS A O 1
ATOM 649 N N . ILE A 1 83 ? 8.510 4.035 -1.383 1.00 85.19 83 ILE A N 1
ATOM 650 C CA . ILE A 1 83 ? 8.520 4.676 -0.062 1.00 85.19 83 ILE A CA 1
ATOM 651 C C . ILE A 1 83 ? 7.183 5.349 0.247 1.00 85.19 83 ILE A C 1
ATOM 653 O O . ILE A 1 83 ? 6.663 5.169 1.344 1.00 85.19 83 ILE A O 1
ATOM 657 N N . ASN A 1 84 ? 6.580 6.062 -0.706 1.00 86.31 84 ASN A N 1
ATOM 658 C CA . ASN A 1 84 ? 5.278 6.700 -0.500 1.00 86.31 84 ASN A CA 1
ATOM 659 C C . ASN A 1 84 ? 4.185 5.663 -0.223 1.00 86.31 84 ASN A C 1
ATOM 661 O O . ASN A 1 84 ? 3.398 5.829 0.707 1.00 86.31 84 ASN A O 1
ATOM 665 N N . THR A 1 85 ? 4.180 4.558 -0.974 1.00 84.31 85 THR A N 1
ATOM 666 C CA . THR A 1 85 ? 3.223 3.463 -0.768 1.00 84.31 85 THR A CA 1
ATOM 667 C C . THR A 1 85 ? 3.392 2.836 0.618 1.00 84.31 85 THR A C 1
ATOM 669 O O . THR A 1 85 ? 2.416 2.677 1.351 1.00 84.31 85 THR A O 1
ATOM 672 N N . LEU A 1 86 ? 4.631 2.534 1.021 1.00 83.50 86 LEU A N 1
ATOM 673 C CA . LEU A 1 86 ? 4.916 1.969 2.342 1.00 83.50 86 LEU A CA 1
ATOM 674 C C . LEU A 1 86 ? 4.567 2.938 3.476 1.00 83.50 86 LEU A C 1
ATOM 676 O O . LEU A 1 86 ? 3.984 2.514 4.472 1.00 83.50 86 LEU A O 1
ATOM 680 N N . ASN A 1 87 ? 4.855 4.232 3.315 1.00 86.31 87 ASN A N 1
ATOM 681 C CA . ASN A 1 87 ? 4.505 5.261 4.293 1.00 86.31 87 ASN A CA 1
ATOM 682 C C . ASN A 1 87 ? 2.989 5.360 4.472 1.00 86.31 87 ASN A C 1
ATOM 684 O O . ASN A 1 87 ? 2.511 5.371 5.607 1.00 86.31 87 ASN A O 1
ATOM 688 N N . ASN A 1 88 ? 2.224 5.347 3.378 1.00 86.00 88 ASN A N 1
ATOM 689 C CA . ASN A 1 88 ? 0.765 5.377 3.441 1.00 86.00 88 ASN A CA 1
ATOM 690 C C . ASN A 1 88 ? 0.212 4.187 4.222 1.00 86.00 88 ASN A C 1
ATOM 692 O O . ASN A 1 88 ? -0.596 4.374 5.132 1.00 86.00 88 ASN A O 1
ATOM 696 N N . ILE A 1 89 ? 0.695 2.980 3.919 1.00 83.69 89 ILE A N 1
ATOM 697 C CA . ILE A 1 89 ? 0.273 1.765 4.619 1.00 83.69 89 ILE A CA 1
ATOM 698 C C . ILE A 1 89 ? 0.686 1.817 6.094 1.00 83.69 89 ILE A C 1
ATOM 700 O O . ILE A 1 89 ? -0.094 1.402 6.951 1.00 83.69 89 ILE A O 1
ATOM 704 N N . SER A 1 90 ? 1.863 2.374 6.407 1.00 85.12 90 SER A N 1
ATOM 705 C CA . SER A 1 90 ? 2.423 2.411 7.764 1.00 85.12 90 SER A CA 1
ATOM 706 C C . SER A 1 90 ? 1.507 3.060 8.797 1.00 85.12 90 SER A C 1
ATOM 708 O O . SER A 1 90 ? 1.472 2.638 9.955 1.00 85.12 90 SER A O 1
ATOM 710 N N . HIS A 1 91 ? 0.682 4.016 8.367 1.00 88.88 91 HIS A N 1
ATOM 711 C CA . HIS A 1 91 ? -0.309 4.650 9.225 1.00 88.88 91 HIS A CA 1
ATOM 712 C C . HIS A 1 91 ? -1.385 3.687 9.723 1.00 88.88 91 HIS A C 1
ATOM 714 O O . HIS A 1 91 ? -2.033 3.998 10.719 1.00 88.88 91 HIS A O 1
ATOM 720 N N . PHE A 1 92 ? -1.592 2.537 9.081 1.00 88.12 92 PHE A N 1
ATOM 721 C CA . PHE A 1 92 ? -2.676 1.596 9.373 1.00 88.12 92 PHE A CA 1
ATOM 722 C C . PHE A 1 92 ? -2.199 0.269 9.967 1.00 88.12 92 PHE A C 1
ATOM 724 O O . PHE A 1 92 ? -3.003 -0.636 10.172 1.00 88.12 92 PHE A O 1
ATOM 731 N N . VAL A 1 93 ? -0.919 0.156 10.306 1.00 85.00 93 VAL A N 1
ATOM 732 C CA . VAL A 1 93 ? -0.322 -1.059 10.875 1.00 85.00 93 VAL A CA 1
ATOM 733 C C . VAL A 1 93 ? -0.127 -0.879 12.384 1.00 85.00 93 VAL A C 1
ATOM 735 O O . VAL A 1 93 ? 0.119 0.231 12.861 1.00 85.00 93 VAL A O 1
ATOM 738 N N . LYS A 1 94 ? -0.247 -1.949 13.179 1.00 84.19 94 LYS A N 1
ATOM 739 C CA . LYS A 1 94 ? 0.098 -1.891 14.617 1.00 84.19 94 LYS A CA 1
ATOM 740 C C . LYS A 1 94 ? 1.625 -1.806 14.809 1.00 84.19 94 LYS A C 1
ATOM 74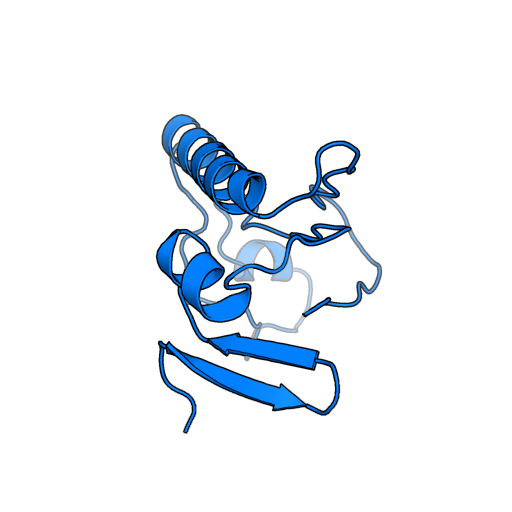2 O O . LYS A 1 94 ? 2.398 -2.233 13.958 1.00 84.19 94 LYS A O 1
ATOM 747 N N . LYS A 1 95 ? 2.074 -1.297 15.966 1.00 69.44 95 LYS A N 1
ATOM 748 C CA . LYS A 1 95 ? 3.491 -0.973 16.269 1.00 69.44 95 LYS A CA 1
ATOM 749 C C . LYS A 1 95 ? 4.517 -2.118 16.116 1.00 69.44 95 LYS A C 1
ATOM 751 O O . LYS A 1 95 ? 5.696 -1.817 15.993 1.00 69.44 95 LYS A O 1
ATOM 756 N N . ASN A 1 96 ? 4.109 -3.391 16.122 1.00 62.78 96 ASN A N 1
ATOM 757 C CA . ASN A 1 96 ? 5.018 -4.547 16.251 1.00 62.78 96 ASN A CA 1
ATOM 758 C C . ASN A 1 96 ? 5.051 -5.476 15.019 1.00 62.78 96 ASN A C 1
ATOM 760 O O . ASN A 1 96 ? 5.193 -6.689 15.169 1.00 62.78 96 ASN A O 1
ATOM 764 N N . ILE A 1 97 ? 4.873 -4.949 13.804 1.00 57.84 97 ILE A N 1
ATOM 765 C CA . ILE A 1 97 ? 4.579 -5.784 12.626 1.00 57.84 97 ILE A CA 1
ATOM 766 C C . ILE A 1 97 ? 5.672 -5.770 11.565 1.00 57.84 97 ILE A C 1
ATOM 768 O O . ILE A 1 97 ? 6.395 -4.796 11.370 1.00 57.84 97 ILE A O 1
ATOM 772 N N . ARG A 1 98 ? 5.756 -6.914 10.879 1.00 54.72 98 ARG A N 1
ATOM 773 C CA . ARG A 1 98 ? 6.657 -7.227 9.775 1.00 54.72 98 ARG A CA 1
ATOM 774 C C . ARG A 1 98 ? 5.994 -6.842 8.452 1.00 54.72 98 ARG A C 1
ATOM 776 O O . ARG A 1 98 ? 4.923 -7.352 8.131 1.00 54.72 98 ARG A O 1
ATOM 783 N N . TYR A 1 99 ? 6.644 -5.984 7.674 1.00 57.16 99 TYR A N 1
ATOM 784 C CA . TYR A 1 99 ? 6.311 -5.820 6.261 1.00 57.16 99 TYR A CA 1
ATOM 785 C C . TYR A 1 99 ? 6.864 -7.018 5.499 1.00 57.16 99 TYR A C 1
ATOM 787 O O . TYR A 1 99 ? 8.058 -7.304 5.596 1.00 57.16 99 TYR A O 1
ATOM 795 N N . PHE A 1 100 ? 6.016 -7.705 4.737 1.00 51.50 100 PHE A N 1
ATOM 796 C CA . PHE A 1 100 ? 6.478 -8.708 3.787 1.00 51.50 100 PHE A CA 1
ATOM 797 C C . PHE A 1 100 ? 6.237 -8.181 2.374 1.00 51.50 100 PHE A C 1
ATOM 799 O O . PHE A 1 100 ? 5.171 -8.355 1.784 1.00 51.50 100 PHE A O 1
ATOM 806 N N . GLY A 1 101 ? 7.233 -7.462 1.856 1.00 52.25 101 GLY A N 1
ATOM 807 C CA . GLY A 1 101 ? 7.286 -7.105 0.444 1.00 52.25 101 GLY A CA 1
ATOM 808 C C . GLY A 1 101 ? 7.864 -8.278 -0.336 1.00 52.25 101 GLY A C 1
ATOM 809 O O . GLY A 1 101 ? 9.023 -8.637 -0.128 1.00 52.25 101 GLY A O 1
ATOM 810 N N . MET A 1 102 ? 7.083 -8.877 -1.234 1.00 47.62 102 MET A N 1
ATOM 811 C CA . MET A 1 102 ? 7.612 -9.871 -2.167 1.00 47.62 102 MET A CA 1
ATOM 812 C C . MET A 1 102 ? 8.382 -9.174 -3.289 1.00 47.62 102 MET A C 1
ATOM 814 O O . MET A 1 102 ? 7.890 -8.994 -4.402 1.00 47.62 102 MET A O 1
ATOM 818 N N . PHE A 1 103 ? 9.626 -8.802 -2.996 1.00 41.91 103 PHE A N 1
ATOM 819 C CA . PHE A 1 103 ? 10.622 -8.477 -4.008 1.00 41.91 103 PHE A CA 1
ATOM 820 C C . PHE A 1 103 ? 11.333 -9.771 -4.408 1.00 41.91 103 PHE A C 1
ATOM 822 O O . PHE A 1 103 ? 12.336 -10.140 -3.803 1.00 41.91 103 PHE A O 1
ATOM 829 N N . HIS A 1 104 ? 10.785 -10.512 -5.376 1.00 30.30 104 HIS A N 1
ATOM 830 C CA . HIS A 1 104 ? 11.453 -11.703 -5.899 1.00 30.30 104 HIS A CA 1
ATOM 831 C C . HIS A 1 104 ? 11.578 -11.633 -7.417 1.00 30.30 104 HIS A C 1
ATOM 833 O O . HIS A 1 104 ? 10.603 -11.767 -8.154 1.00 30.30 104 HIS A O 1
ATOM 839 N N . THR A 1 105 ? 12.808 -11.453 -7.888 1.00 33.84 105 THR A N 1
ATOM 840 C CA . THR A 1 105 ? 13.177 -11.777 -9.261 1.00 33.84 105 THR A CA 1
ATOM 841 C C . THR A 1 105 ? 13.507 -13.271 -9.300 1.00 33.84 105 THR A C 1
ATOM 843 O O . THR A 1 105 ? 14.416 -13.694 -8.594 1.00 33.84 105 THR A O 1
ATOM 846 N N . ILE A 1 106 ? 12.819 -14.013 -10.184 1.00 32.22 106 ILE A N 1
ATOM 847 C CA . ILE A 1 106 ? 13.118 -15.351 -10.758 1.00 32.22 106 ILE A CA 1
ATOM 848 C C . ILE A 1 106 ? 12.077 -16.457 -10.455 1.00 32.22 106 ILE A C 1
ATOM 850 O O . ILE A 1 106 ? 11.801 -16.803 -9.317 1.00 32.22 106 ILE A O 1
ATOM 854 N N . LYS A 1 107 ? 11.561 -16.995 -11.579 1.00 39.81 107 LYS A N 1
ATOM 855 C CA . LYS A 1 107 ? 10.916 -18.290 -11.896 1.00 39.81 107 LYS A CA 1
ATOM 856 C C . LYS A 1 107 ? 10.249 -19.101 -10.776 1.00 39.81 107 LYS A C 1
ATOM 858 O O . LYS A 1 107 ? 10.923 -19.655 -9.923 1.00 39.81 107 LYS A O 1
ATOM 863 N N . ASN A 1 108 ? 8.967 -19.382 -11.029 1.00 41.31 108 ASN A N 1
ATOM 864 C CA . ASN A 1 108 ? 8.170 -20.486 -10.491 1.00 41.31 108 ASN A CA 1
ATOM 865 C C . ASN A 1 108 ? 8.096 -20.559 -8.963 1.00 41.31 108 ASN A C 1
ATOM 867 O O . ASN A 1 108 ? 8.907 -21.224 -8.334 1.00 41.31 108 ASN A O 1
ATOM 871 N N . GLN A 1 109 ? 7.011 -20.041 -8.397 1.00 30.50 109 GLN A N 1
ATOM 872 C CA . GLN A 1 109 ? 5.913 -20.862 -7.874 1.00 30.50 109 GLN A CA 1
ATOM 873 C C . GLN A 1 109 ? 4.796 -19.945 -7.366 1.00 30.50 109 GLN A C 1
ATOM 875 O O . GLN A 1 109 ? 4.999 -18.757 -7.132 1.00 30.50 109 GLN A O 1
ATOM 880 N N . GLU A 1 110 ? 3.594 -20.508 -7.328 1.00 35.34 110 GLU A N 1
ATOM 881 C CA . GLU A 1 110 ? 2.317 -19.862 -7.039 1.00 35.34 110 GLU A CA 1
ATOM 882 C C . GLU A 1 110 ? 2.360 -19.026 -5.757 1.00 35.34 110 GLU A C 1
ATOM 884 O O . GLU A 1 110 ? 2.990 -19.404 -4.769 1.00 35.34 110 GLU A O 1
ATOM 889 N N . THR A 1 111 ? 1.681 -17.877 -5.743 1.00 31.58 111 THR A N 1
ATOM 890 C CA . THR A 1 111 ? 1.494 -17.128 -4.499 1.00 31.58 111 THR A CA 1
ATOM 891 C C . THR A 1 111 ? 0.100 -16.533 -4.395 1.00 31.58 111 THR A C 1
ATOM 893 O O . THR A 1 111 ? -0.436 -15.939 -5.329 1.00 31.58 111 THR A O 1
ATOM 896 N N . ILE A 1 112 ? -0.469 -16.764 -3.215 1.00 26.22 112 ILE A N 1
ATOM 897 C CA . ILE A 1 112 ? -1.819 -16.443 -2.781 1.00 26.22 112 ILE A CA 1
ATOM 898 C C . ILE A 1 112 ? -1.881 -14.964 -2.389 1.00 26.22 112 ILE A C 1
ATOM 900 O O . ILE A 1 112 ? -1.147 -14.493 -1.523 1.00 26.22 112 ILE A O 1
ATOM 904 N N . MET A 1 113 ? -2.788 -14.260 -3.056 1.00 27.31 113 MET A N 1
ATOM 905 C CA . MET A 1 113 ? -3.243 -12.902 -2.779 1.00 27.31 113 MET A CA 1
ATOM 906 C C . MET A 1 113 ? -3.951 -12.849 -1.424 1.00 27.31 113 MET A C 1
ATOM 908 O O . MET A 1 113 ? -4.785 -13.710 -1.140 1.00 27.31 113 MET A O 1
ATOM 912 N N . VAL A 1 114 ? -3.690 -11.820 -0.617 1.00 27.91 114 VAL A N 1
ATOM 913 C CA . VAL A 1 114 ? -4.532 -11.533 0.548 1.00 27.91 114 VAL A CA 1
ATOM 914 C C . VAL A 1 114 ? -4.972 -10.071 0.525 1.00 27.91 114 VAL A C 1
ATOM 916 O O . VAL A 1 114 ? -4.167 -9.185 0.782 1.00 27.91 114 VAL A O 1
ATOM 919 N N . ILE A 1 115 ? -6.245 -9.918 0.141 1.00 33.75 115 ILE A N 1
ATOM 920 C CA . ILE A 1 115 ? -7.331 -9.099 0.725 1.00 33.75 115 ILE A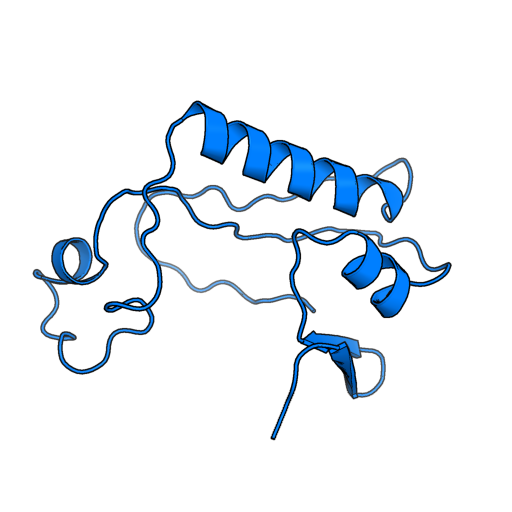 CA 1
ATOM 921 C C . ILE A 1 115 ? -6.980 -7.696 1.225 1.00 33.75 115 ILE A C 1
ATOM 923 O O . ILE A 1 115 ? -6.330 -7.592 2.288 1.00 33.75 115 ILE A O 1
#

Foldseek 3Di:
DDDAQDWDDDDPDIDGRHDLLDLVSCCSGQPLAADQEDEDADQQLPQDQPCVVCVVPPPPPCDPRHPDDRSHDDPVVVVVSVVSSCVSSVVRHDPDHDYDHPPDDDDDDDDDDDD

Mean predicted aligned error: 10.75 Å

Sequence (115 aa):
MICSGDIIKLGRHTIICADSTDIQTYKKLLQDTKVDLVLTSPPYNAGILAPKLLAKSKILDNGLYLNKYQDNLTKQDYYNFCINTLNNISHFVKKNIRYFGMFHTIKNQETIMVI

Organism: NCBI:txid137778

Solvent-accessible surface area (backbone atoms only — not comparable to full-atom values): 7617 Å² total; per-residue (Å²): 135,89,51,82,72,42,72,48,74,62,86,97,43,65,44,70,42,62,59,80,75,43,57,64,46,51,48,71,74,43,58,94,54,62,42,80,68,51,74,48,70,72,87,82,53,75,60,64,63,44,60,74,79,35,68,88,46,99,65,72,90,76,48,96,55,58,95,75,71,85,44,54,61,53,75,66,55,46,50,51,51,53,51,51,34,50,53,50,52,53,77,39,44,50,97,88,59,65,78,46,68,64,83,74,92,81,83,89,77,91,79,87,85,72,119